Protein AF-A0A8D1UJS1-F1 (afdb_monomer_lite)

Structure (mmCIF, N/CA/C/O backbone):
data_AF-A0A8D1UJS1-F1
#
_entry.id   AF-A0A8D1UJS1-F1
#
loop_
_atom_site.group_PDB
_atom_site.id
_atom_site.type_symbol
_atom_site.label_atom_id
_atom_site.label_alt_id
_atom_site.label_comp_id
_atom_site.label_asym_id
_atom_site.label_entity_id
_atom_site.label_seq_id
_atom_site.pdbx_PDB_ins_code
_atom_site.Cartn_x
_atom_site.Cartn_y
_atom_site.Cartn_z
_atom_site.occupancy
_atom_site.B_iso_or_equiv
_atom_site.auth_seq_id
_atom_site.auth_comp_id
_atom_site.auth_asym_id
_atom_site.auth_atom_id
_atom_site.pdbx_PDB_model_num
ATOM 1 N N . MET A 1 1 ? -22.139 -17.972 18.243 1.00 35.34 1 MET A N 1
ATOM 2 C CA . MET A 1 1 ? -21.856 -16.536 18.452 1.00 35.34 1 MET A CA 1
ATOM 3 C C . MET A 1 1 ? -21.167 -16.039 17.188 1.00 35.34 1 MET A C 1
ATOM 5 O O . MET A 1 1 ? -19.985 -16.285 17.011 1.00 35.34 1 MET A O 1
ATOM 9 N N . THR A 1 2 ? -21.925 -15.497 16.234 1.00 39.81 2 THR A N 1
ATOM 10 C CA . THR A 1 2 ? -21.406 -15.155 14.899 1.00 39.81 2 THR A CA 1
ATOM 11 C C . THR A 1 2 ? -21.565 -13.659 14.715 1.00 39.81 2 THR A C 1
ATOM 13 O O . THR A 1 2 ? -22.669 -13.173 14.486 1.00 39.81 2 THR A O 1
ATOM 16 N N . LEU A 1 3 ? -20.471 -12.924 14.885 1.00 44.72 3 LEU A N 1
ATOM 17 C CA . LEU A 1 3 ? -20.470 -11.471 14.797 1.00 44.72 3 LEU A CA 1
ATOM 18 C C . LEU A 1 3 ? -20.359 -11.082 13.318 1.00 44.72 3 LEU A C 1
ATOM 20 O O . LEU A 1 3 ? -19.272 -10.909 12.775 1.00 44.72 3 LEU A O 1
ATOM 24 N N . ARG A 1 4 ? -21.507 -11.033 12.634 1.00 54.59 4 ARG A N 1
ATOM 25 C CA . ARG A 1 4 ? -21.603 -10.466 11.285 1.00 54.59 4 ARG A CA 1
ATOM 26 C C . ARG A 1 4 ? -21.705 -8.950 11.428 1.00 54.59 4 ARG A C 1
ATOM 28 O O . ARG A 1 4 ? -22.772 -8.430 11.733 1.00 54.59 4 ARG A O 1
ATOM 35 N N . HIS A 1 5 ? -20.595 -8.243 11.238 1.00 57.34 5 HIS A N 1
ATOM 36 C CA . HIS A 1 5 ? -20.634 -6.797 11.037 1.00 57.34 5 HIS A CA 1
ATOM 37 C C . HIS A 1 5 ? -21.088 -6.515 9.604 1.00 57.34 5 HIS A C 1
ATOM 39 O O . HIS A 1 5 ? -20.293 -6.532 8.668 1.00 57.34 5 HIS A O 1
ATOM 45 N N . THR A 1 6 ? -22.385 -6.290 9.425 1.00 58.69 6 THR A N 1
ATOM 46 C CA . THR A 1 6 ? -22.944 -5.818 8.156 1.00 58.69 6 THR A CA 1
ATOM 47 C C . THR A 1 6 ? -22.670 -4.315 8.039 1.00 58.69 6 THR A C 1
ATOM 49 O O . THR A 1 6 ? -23.240 -3.521 8.786 1.00 58.69 6 THR A O 1
ATOM 52 N N . PHE A 1 7 ? -21.769 -3.914 7.138 1.00 59.16 7 PHE A N 1
ATOM 53 C CA . PHE A 1 7 ? -21.533 -2.508 6.784 1.00 59.16 7 PHE A CA 1
ATOM 54 C C . PHE A 1 7 ? -22.697 -2.020 5.901 1.00 59.16 7 PHE A C 1
ATOM 56 O O . PHE A 1 7 ? -22.779 -2.387 4.734 1.00 59.16 7 PHE A O 1
ATOM 63 N N . LEU A 1 8 ? -23.629 -1.246 6.470 1.00 55.62 8 LEU A N 1
ATOM 64 C CA . LEU A 1 8 ? -24.878 -0.805 5.817 1.00 55.62 8 LEU A CA 1
ATOM 65 C C . LEU A 1 8 ? -24.982 0.730 5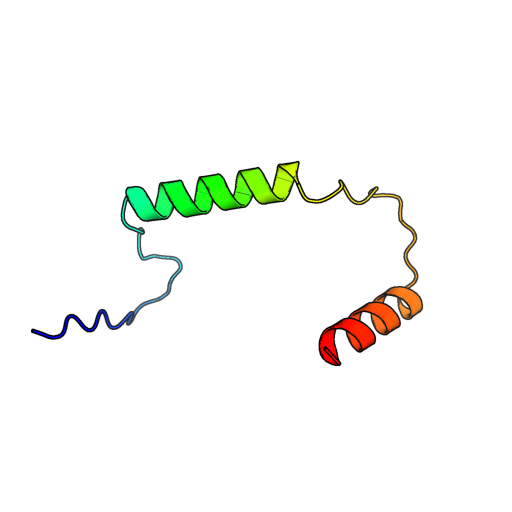.663 1.00 55.62 8 LEU A C 1
ATOM 67 O O . LEU A 1 8 ? -26.074 1.287 5.729 1.00 55.62 8 LEU A O 1
ATOM 71 N N . GLY A 1 9 ? -23.868 1.440 5.458 1.00 61.91 9 GLY A N 1
ATOM 72 C CA . GLY A 1 9 ? -23.885 2.896 5.251 1.00 61.91 9 GLY A CA 1
ATOM 73 C C . GLY A 1 9 ? -22.758 3.404 4.346 1.00 61.91 9 GLY A C 1
ATOM 74 O O . GLY A 1 9 ? -21.825 2.648 4.065 1.00 61.91 9 GLY A O 1
ATOM 75 N N . PRO A 1 10 ? -22.818 4.670 3.879 1.00 59.03 10 PRO A N 1
ATOM 76 C CA . PRO A 1 10 ? -21.748 5.272 3.090 1.00 59.03 10 PRO A CA 1
ATOM 77 C C . PRO A 1 10 ? -20.438 5.221 3.880 1.00 59.03 10 PRO A C 1
ATOM 79 O O . PRO A 1 10 ? -20.344 5.806 4.963 1.00 59.03 10 PRO A O 1
ATOM 82 N N . LEU A 1 11 ? -19.433 4.532 3.334 1.00 57.72 11 LEU A N 1
ATOM 83 C CA . LEU A 1 11 ? -18.117 4.348 3.957 1.00 57.72 11 LEU A CA 1
ATOM 84 C C . LEU A 1 11 ? -17.477 5.690 4.363 1.00 57.72 11 LEU A C 1
ATOM 86 O O . LEU A 1 11 ? -16.754 5.760 5.350 1.00 57.72 11 LEU A O 1
ATOM 90 N N . GLU A 1 12 ? -17.823 6.768 3.654 1.00 55.44 12 GLU A N 1
ATOM 91 C CA . GLU A 1 12 ? -17.355 8.137 3.893 1.00 55.44 12 GLU A CA 1
ATOM 92 C C . GLU A 1 12 ? -17.743 8.739 5.252 1.00 55.44 12 GLU A C 1
ATOM 94 O O . GLU A 1 12 ? -17.106 9.699 5.680 1.00 55.44 12 GLU A O 1
ATOM 99 N N . LYS A 1 13 ? -18.766 8.221 5.951 1.00 60.47 13 LYS A N 1
ATOM 100 C CA . LYS A 1 13 ? -19.219 8.791 7.242 1.00 60.47 13 LYS A CA 1
ATOM 101 C C . LYS A 1 13 ? -19.013 7.873 8.441 1.00 60.47 13 LYS A C 1
ATOM 103 O O . LYS A 1 13 ? -19.287 8.279 9.572 1.00 60.47 13 LYS A O 1
ATOM 108 N N . GLN A 1 14 ? -18.534 6.651 8.226 1.00 67.56 14 GLN A N 1
ATOM 109 C CA . GLN A 1 14 ? -18.327 5.701 9.309 1.00 67.56 14 GLN A CA 1
ATOM 110 C C . GLN A 1 14 ? -16.900 5.848 9.838 1.00 67.56 14 GLN A C 1
ATOM 112 O O . GLN A 1 14 ? -15.947 5.372 9.225 1.00 67.56 14 GLN A O 1
ATOM 117 N N . ARG A 1 15 ? -16.746 6.530 10.982 1.00 74.81 15 ARG A N 1
ATOM 118 C CA . ARG A 1 15 ? -15.448 6.594 11.665 1.00 74.81 15 ARG A CA 1
ATOM 119 C C . ARG A 1 15 ? -15.007 5.176 12.001 1.00 74.81 15 ARG A C 1
ATOM 121 O O . ARG A 1 15 ? -15.766 4.407 12.597 1.00 74.81 15 ARG A O 1
ATOM 128 N N . LEU A 1 16 ? -13.806 4.821 11.566 1.00 81.50 16 LEU A N 1
ATOM 129 C CA . LEU A 1 16 ? -13.234 3.518 11.858 1.00 81.50 16 LEU A CA 1
ATOM 130 C C . LEU A 1 16 ? -12.849 3.487 13.343 1.00 81.50 16 LEU A C 1
ATOM 132 O O . LEU A 1 16 ? -12.720 4.521 14.000 1.00 81.50 16 LEU A O 1
ATOM 136 N N . SER A 1 17 ? -12.680 2.296 13.912 1.00 86.50 17 SER A N 1
ATOM 137 C CA .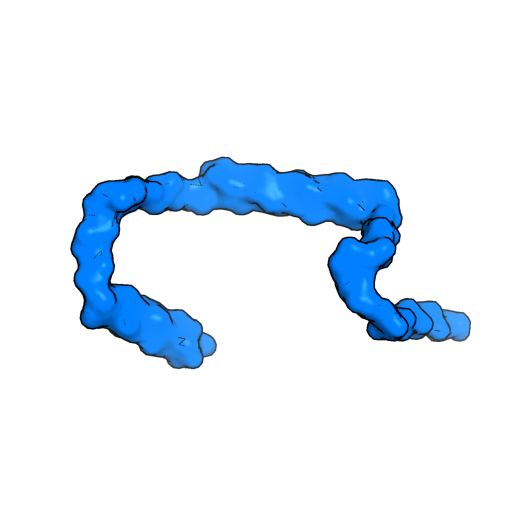 SER A 1 17 ? -12.144 2.209 15.269 1.00 86.50 17 SER A CA 1
ATOM 138 C C . SER A 1 17 ? -10.733 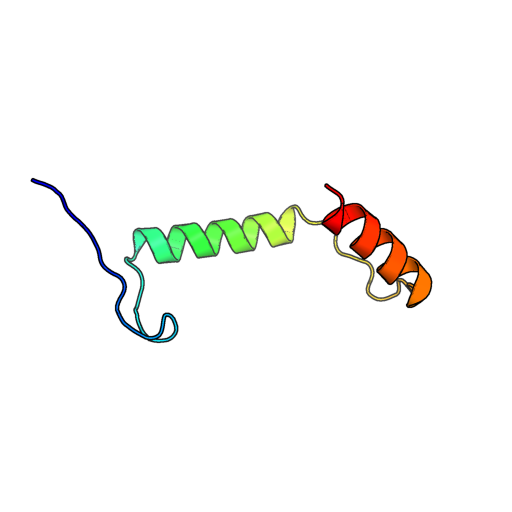2.811 15.309 1.00 86.50 17 SER A C 1
ATOM 140 O O . SER A 1 17 ? -9.984 2.713 14.337 1.00 86.50 17 SER A O 1
ATOM 142 N N . PHE A 1 18 ? -10.341 3.406 16.439 1.00 85.44 18 PHE A N 1
ATOM 143 C CA . PHE A 1 18 ? -9.025 4.045 16.586 1.00 85.44 18 PHE A CA 1
ATOM 144 C C . PHE A 1 18 ? -7.837 3.153 16.151 1.00 85.44 18 PHE A C 1
ATOM 146 O O . PHE A 1 18 ? -6.953 3.645 15.445 1.00 85.44 18 PHE A O 1
ATOM 153 N N . PRO A 1 19 ? -7.796 1.839 16.476 1.00 90.44 19 PRO A N 1
ATOM 154 C CA . PRO A 1 19 ? -6.746 0.955 15.967 1.00 90.44 19 PRO A CA 1
ATOM 155 C C . PRO A 1 19 ? -6.752 0.821 14.440 1.00 90.44 19 PRO A C 1
ATOM 157 O O . PRO A 1 19 ? -5.688 0.788 13.821 1.00 90.44 19 PRO A O 1
ATOM 160 N N . LEU A 1 20 ? -7.938 0.775 13.829 1.00 90.62 20 LEU A N 1
ATOM 161 C CA . LEU A 1 20 ? -8.095 0.632 12.388 1.00 90.62 20 LEU A CA 1
ATOM 162 C C . LEU A 1 20 ? -7.681 1.919 11.657 1.00 90.62 20 LEU A C 1
ATOM 164 O O . LEU A 1 20 ? -6.868 1.840 10.737 1.00 90.62 20 LEU A O 1
ATOM 168 N N . GLU A 1 21 ? -8.120 3.093 12.131 1.00 89.50 21 GLU A N 1
ATOM 169 C CA . GLU A 1 21 ? -7.670 4.404 11.621 1.00 89.50 21 GLU A CA 1
ATOM 170 C C . GLU A 1 21 ? -6.136 4.515 11.652 1.00 89.50 21 GLU A C 1
ATOM 172 O O . GLU A 1 21 ? -5.501 4.906 10.666 1.00 89.50 21 GLU A O 1
ATOM 177 N N . LYS A 1 22 ? -5.516 4.100 12.765 1.00 91.94 22 LYS A N 1
ATOM 178 C CA . LYS A 1 22 ? -4.059 4.123 12.930 1.00 91.94 22 LYS A CA 1
ATOM 179 C C . LYS A 1 22 ? -3.342 3.139 12.000 1.00 91.94 22 LYS A C 1
ATOM 181 O O . LYS A 1 22 ? -2.301 3.489 11.445 1.00 91.94 22 LYS A O 1
ATOM 186 N N . SER A 1 23 ? -3.882 1.932 11.818 1.00 92.19 23 SER A N 1
ATOM 187 C CA . SER A 1 23 ? -3.286 0.918 10.936 1.00 92.19 23 SER A CA 1
ATOM 188 C C . SER A 1 23 ? -3.290 1.348 9.467 1.00 92.19 23 SER A C 1
ATOM 190 O O . SER A 1 23 ? -2.252 1.270 8.816 1.00 92.19 23 SER A O 1
ATOM 192 N N . ILE A 1 24 ? -4.402 1.912 8.984 1.00 90.38 24 ILE A N 1
ATOM 193 C CA . ILE A 1 24 ? -4.535 2.427 7.615 1.00 90.38 24 ILE A CA 1
ATOM 194 C C . ILE A 1 24 ? -3.607 3.622 7.401 1.00 90.38 24 ILE A C 1
ATOM 196 O O . ILE A 1 24 ? -2.921 3.699 6.386 1.00 90.38 24 ILE A O 1
ATOM 200 N N . SER A 1 25 ? -3.531 4.530 8.380 1.00 89.88 25 SER A N 1
ATOM 201 C CA . SER A 1 25 ? -2.633 5.690 8.307 1.00 89.88 25 SER A CA 1
ATOM 202 C C . SER A 1 25 ? -1.167 5.265 8.207 1.00 89.88 25 SER A C 1
ATOM 204 O O . SER A 1 25 ? -0.408 5.823 7.414 1.00 89.88 25 SER A O 1
ATOM 206 N N . ARG A 1 26 ? -0.764 4.253 8.986 1.00 93.38 26 ARG A N 1
ATOM 207 C CA . ARG A 1 26 ? 0.589 3.690 8.927 1.00 93.38 26 ARG A CA 1
ATOM 208 C C . ARG A 1 26 ? 0.858 3.020 7.585 1.00 93.38 26 ARG A C 1
ATOM 210 O O . ARG A 1 26 ? 1.927 3.233 7.023 1.00 93.38 26 ARG A O 1
ATOM 217 N N . GLU A 1 27 ? -0.085 2.231 7.085 1.00 90.56 27 GLU A N 1
ATOM 218 C CA . GLU A 1 27 ? 0.058 1.563 5.792 1.00 90.56 27 GLU A CA 1
ATOM 219 C C . GLU A 1 27 ? 0.235 2.589 4.668 1.00 90.56 27 GLU A C 1
ATOM 221 O O . GLU A 1 27 ? 1.201 2.519 3.917 1.00 90.56 27 GLU A O 1
ATOM 226 N N . ALA A 1 28 ? -0.600 3.632 4.635 1.00 89.19 28 ALA A N 1
ATOM 227 C CA . ALA A 1 28 ? -0.494 4.709 3.652 1.00 89.19 28 ALA A CA 1
ATOM 228 C C . ALA A 1 28 ? 0.866 5.432 3.697 1.00 89.19 28 ALA A C 1
ATOM 230 O O . ALA A 1 28 ? 1.419 5.772 2.649 1.00 89.19 28 ALA A O 1
ATOM 231 N N . GLN A 1 29 ? 1.425 5.657 4.890 1.00 88.69 29 GLN A N 1
ATOM 232 C CA . GLN A 1 29 ? 2.764 6.238 5.049 1.00 88.69 29 GLN A CA 1
ATOM 233 C C . GLN A 1 29 ? 3.861 5.287 4.559 1.00 88.69 29 GLN A C 1
ATOM 235 O O . GLN A 1 29 ? 4.774 5.715 3.855 1.00 88.69 29 GLN A O 1
ATOM 240 N N . MET A 1 30 ? 3.766 3.996 4.883 1.00 90.56 30 MET A N 1
ATOM 241 C CA . MET A 1 30 ? 4.731 2.991 4.429 1.00 90.56 30 MET A CA 1
ATOM 242 C C . MET A 1 30 ? 4.695 2.845 2.907 1.00 90.56 30 MET A C 1
ATOM 244 O O . MET A 1 30 ? 5.749 2.816 2.277 1.00 90.56 30 MET A O 1
ATOM 248 N N . CYS A 1 31 ? 3.510 2.841 2.295 1.00 83.00 31 CYS A N 1
ATOM 249 C CA . CYS A 1 31 ? 3.371 2.853 0.842 1.00 83.00 31 CYS A CA 1
ATOM 250 C C . CYS A 1 31 ? 4.033 4.091 0.221 1.00 83.00 31 CYS A C 1
ATOM 252 O O . CYS A 1 31 ? 4.732 3.958 -0.774 1.00 83.00 31 CYS A O 1
ATOM 254 N N . GLN A 1 32 ? 3.890 5.280 0.814 1.00 80.25 32 GLN A N 1
ATOM 255 C CA . GLN A 1 32 ? 4.553 6.492 0.306 1.00 80.25 32 GLN A CA 1
ATOM 256 C C . GLN A 1 32 ? 6.083 6.435 0.386 1.00 80.25 32 GLN A C 1
ATOM 258 O O . GLN A 1 32 ? 6.760 7.007 -0.467 1.00 80.25 32 GLN A O 1
ATOM 263 N N . VAL A 1 33 ? 6.631 5.780 1.411 1.00 80.25 33 VAL A N 1
ATOM 264 C CA . VAL A 1 33 ? 8.083 5.622 1.578 1.00 80.25 33 VAL A CA 1
ATOM 265 C C . VAL A 1 33 ? 8.634 4.535 0.652 1.00 80.25 33 VAL A C 1
ATOM 267 O O . VAL A 1 33 ? 9.721 4.696 0.102 1.00 80.25 33 VAL A O 1
ATOM 270 N N . ASN A 1 34 ? 7.887 3.444 0.472 1.00 74.94 34 ASN A N 1
ATOM 271 C CA . ASN A 1 34 ? 8.346 2.259 -0.253 1.00 74.94 34 ASN A CA 1
ATOM 272 C C . ASN A 1 34 ? 8.073 2.320 -1.757 1.00 74.94 34 ASN A C 1
ATOM 274 O O . ASN A 1 34 ? 8.784 1.675 -2.526 1.00 74.94 34 ASN A O 1
ATOM 278 N N . VAL A 1 35 ? 7.052 3.062 -2.196 1.00 74.81 35 VAL A N 1
ATOM 279 C CA . VAL A 1 35 ? 6.803 3.270 -3.622 1.00 74.81 35 VAL A CA 1
ATOM 280 C C . VAL A 1 35 ? 7.870 4.234 -4.141 1.00 74.81 35 VAL A C 1
ATOM 282 O O . VAL A 1 35 ? 7.957 5.365 -3.652 1.00 74.81 35 VAL A O 1
ATOM 285 N N . PRO A 1 36 ? 8.688 3.827 -5.132 1.00 72.06 36 PRO A N 1
ATOM 286 C CA . PRO A 1 36 ? 9.627 4.735 -5.765 1.00 72.06 36 PRO A CA 1
ATOM 287 C C . PRO A 1 36 ? 8.870 5.971 -6.234 1.00 72.06 36 PRO A C 1
ATOM 289 O O . PRO A 1 36 ? 7.870 5.849 -6.944 1.00 72.06 36 PRO A O 1
ATOM 292 N N . LYS A 1 37 ? 9.328 7.160 -5.827 1.00 70.25 37 LYS A N 1
ATOM 293 C CA . LYS A 1 37 ? 8.741 8.421 -6.284 1.00 70.25 37 LYS A CA 1
ATOM 294 C C . LYS A 1 37 ? 8.790 8.418 -7.808 1.00 70.25 37 LYS A C 1
ATOM 296 O O . LYS A 1 37 ? 9.865 8.572 -8.387 1.00 70.25 37 LYS A O 1
ATOM 301 N N . MET A 1 38 ? 7.642 8.201 -8.453 1.00 65.50 38 MET A N 1
ATOM 302 C CA . MET A 1 38 ? 7.527 8.355 -9.896 1.00 65.50 38 MET A CA 1
ATO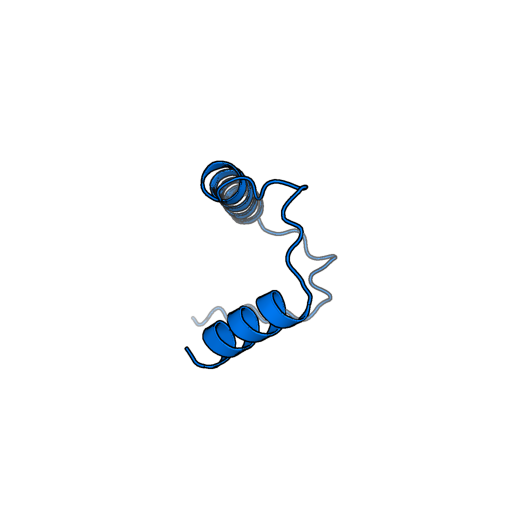M 303 C C . MET A 1 38 ? 7.981 9.771 -10.210 1.00 65.50 38 MET A C 1
ATOM 305 O O . MET A 1 38 ? 7.440 10.737 -9.669 1.00 65.50 38 MET A O 1
ATOM 309 N N . SER A 1 39 ? 9.026 9.903 -11.024 1.00 61.19 39 SER A N 1
ATOM 310 C CA . SER A 1 39 ? 9.466 11.222 -11.439 1.00 61.19 39 SER A CA 1
ATOM 311 C C . SER A 1 39 ? 8.311 11.870 -12.197 1.00 61.19 39 SER A C 1
ATOM 313 O O . SER A 1 39 ? 7.808 11.335 -13.180 1.00 61.19 39 SER A O 1
ATOM 315 N N . THR A 1 40 ? 7.866 13.038 -11.739 1.00 61.31 40 THR A N 1
ATOM 316 C CA . THR A 1 40 ? 6.748 13.778 -12.349 1.00 61.31 40 THR A CA 1
ATOM 317 C C . THR A 1 40 ? 7.023 14.147 -13.820 1.00 61.31 40 THR A C 1
ATOM 319 O O . THR A 1 40 ? 6.110 14.500 -14.552 1.00 61.31 40 THR A O 1
ATOM 322 N N . ASN A 1 41 ? 8.277 13.998 -14.271 1.00 61.59 41 ASN A N 1
ATOM 323 C CA . ASN A 1 41 ? 8.744 14.164 -15.650 1.00 61.59 41 ASN A CA 1
ATOM 324 C C . ASN A 1 41 ? 8.819 12.854 -16.460 1.00 61.59 41 ASN A C 1
ATOM 326 O O . ASN A 1 41 ? 9.535 12.788 -17.460 1.00 61.59 41 ASN A O 1
ATOM 330 N N . GLN A 1 42 ? 8.117 11.789 -16.068 1.00 64.38 42 GLN A N 1
ATOM 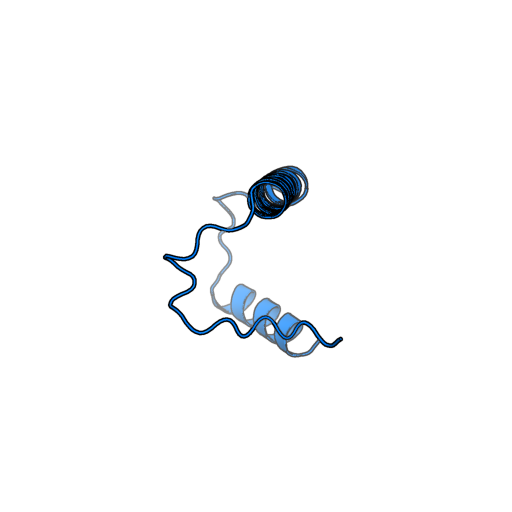331 C CA . GLN A 1 42 ? 7.939 10.657 -16.976 1.00 64.38 42 GLN A CA 1
ATOM 332 C C . GLN A 1 42 ? 6.932 11.055 -18.055 1.00 64.38 42 GLN A C 1
ATOM 334 O O . GLN A 1 42 ? 5.720 11.026 -17.839 1.00 64.38 42 GLN A O 1
ATOM 339 N N . ASN A 1 43 ? 7.441 11.423 -19.231 1.00 66.00 43 ASN A N 1
ATOM 340 C CA . ASN A 1 43 ? 6.634 11.611 -20.432 1.00 66.00 43 ASN A CA 1
ATOM 341 C C . ASN A 1 43 ? 6.177 10.230 -20.942 1.00 66.00 43 ASN A C 1
ATOM 343 O O . ASN A 1 43 ? 6.665 9.719 -21.946 1.00 66.00 43 ASN A O 1
ATOM 347 N N . VAL A 1 44 ? 5.320 9.562 -20.163 1.00 71.19 44 VAL A N 1
ATOM 348 C CA . VAL A 1 44 ? 4.764 8.255 -20.515 1.00 71.19 44 VAL A CA 1
ATOM 349 C C . VAL A 1 44 ? 3.661 8.502 -21.525 1.00 71.19 44 VAL A C 1
ATOM 351 O O . VAL A 1 44 ? 2.583 8.985 -21.161 1.00 71.19 44 VAL A O 1
ATOM 354 N N . PHE A 1 45 ? 3.933 8.167 -22.782 1.00 80.62 45 PHE A N 1
ATOM 355 C CA . PHE A 1 45 ? 2.948 8.286 -23.846 1.00 80.62 45 PHE A CA 1
ATOM 356 C C . PHE A 1 45 ? 1.725 7.410 -23.533 1.00 80.62 45 PHE A C 1
ATOM 358 O O . PHE A 1 45 ? 1.893 6.322 -22.969 1.00 80.62 45 PHE A O 1
ATOM 365 N N . PRO A 1 46 ? 0.504 7.833 -23.913 1.00 81.94 46 PRO A N 1
ATOM 366 C CA . PRO A 1 46 ? -0.718 7.063 -23.667 1.00 81.94 46 PRO A CA 1
ATOM 367 C C . PRO A 1 46 ? -0.585 5.587 -24.071 1.00 81.94 46 PRO A C 1
ATOM 369 O O . PRO A 1 46 ? -0.809 4.702 -23.255 1.00 81.94 46 PRO A O 1
ATOM 372 N N . SER A 1 47 ? -0.011 5.321 -25.246 1.00 83.25 47 SER A N 1
ATOM 373 C CA . SER A 1 47 ? 0.220 3.966 -25.763 1.00 83.25 47 SER A CA 1
ATOM 374 C C . SER A 1 47 ? 1.171 3.101 -24.926 1.00 83.25 47 SER A C 1
ATOM 376 O O . SER A 1 47 ? 1.144 1.876 -25.026 1.00 83.25 47 SER A O 1
ATOM 378 N N . GLN A 1 48 ? 2.065 3.704 -24.137 1.00 81.38 48 GLN A N 1
ATOM 379 C CA . GLN A 1 48 ? 2.919 2.971 -23.198 1.00 81.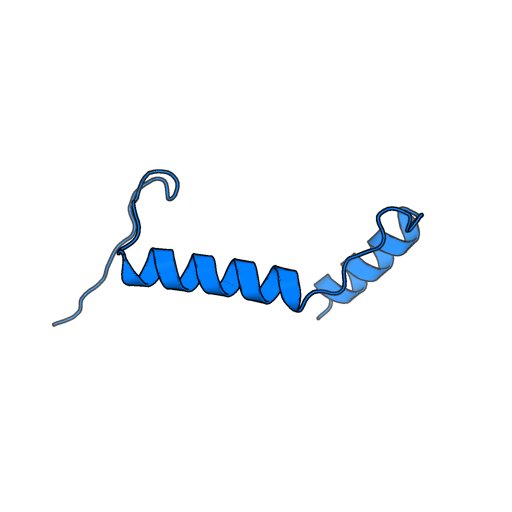38 48 GLN A CA 1
ATOM 380 C C . GLN A 1 48 ? 2.157 2.635 -21.916 1.00 81.38 48 GLN A C 1
ATOM 382 O O . GLN A 1 48 ? 2.323 1.535 -21.393 1.00 81.38 48 GLN A O 1
ATOM 387 N N . ARG A 1 49 ? 1.290 3.542 -21.442 1.00 82.00 49 ARG A N 1
ATOM 388 C CA . ARG A 1 49 ? 0.398 3.271 -20.303 1.00 82.00 49 ARG A CA 1
ATOM 389 C C . ARG A 1 49 ? -0.570 2.146 -20.633 1.00 82.00 49 ARG A C 1
ATOM 391 O O . ARG A 1 49 ? -0.686 1.217 -19.844 1.00 82.00 49 ARG A O 1
ATOM 398 N N . ASP A 1 50 ? -1.177 2.184 -21.815 1.00 87.88 50 ASP A N 1
ATOM 399 C CA . ASP A 1 50 ? -2.159 1.187 -22.248 1.00 87.88 50 ASP A CA 1
ATOM 400 C C . ASP A 1 50 ? -1.564 -0.226 -22.277 1.00 87.88 50 ASP A C 1
ATOM 402 O O . ASP A 1 50 ? -2.196 -1.174 -21.821 1.00 87.88 50 ASP A O 1
ATOM 406 N N . LYS A 1 51 ? -0.306 -0.371 -22.713 1.00 85.75 51 LYS A N 1
ATOM 407 C CA . LYS A 1 51 ? 0.412 -1.657 -22.682 1.00 85.75 51 LYS A CA 1
ATOM 408 C C . LYS A 1 51 ? 0.655 -2.170 -21.264 1.00 85.75 51 LYS A C 1
ATOM 410 O O . LYS A 1 51 ? 0.526 -3.366 -21.019 1.00 85.75 51 LYS A O 1
ATOM 415 N N . VAL A 1 52 ? 1.009 -1.282 -20.335 1.00 84.25 52 VAL A N 1
ATOM 416 C CA . VAL A 1 52 ? 1.216 -1.648 -18.925 1.00 84.25 52 VAL A CA 1
ATOM 417 C C . VAL A 1 52 ? -0.110 -2.022 -18.268 1.00 84.25 52 VAL A C 1
ATOM 419 O O . VAL A 1 52 ? -0.171 -3.018 -17.556 1.00 84.25 52 VAL A O 1
ATOM 422 N N . ILE A 1 53 ? -1.175 -1.266 -18.538 1.00 85.44 53 ILE A N 1
ATOM 423 C CA . ILE A 1 53 ? -2.527 -1.567 -18.053 1.00 85.44 53 ILE A CA 1
ATOM 424 C C . ILE A 1 53 ? -2.985 -2.915 -18.600 1.00 85.44 53 ILE A C 1
ATOM 426 O O . ILE A 1 53 ? -3.453 -3.748 -17.832 1.00 85.44 53 ILE A O 1
ATOM 430 N N . GLN A 1 54 ? -2.802 -3.162 -19.897 1.00 89.62 54 GLN A N 1
ATOM 431 C CA . GLN A 1 54 ? -3.132 -4.445 -20.503 1.00 89.62 54 GLN A CA 1
ATOM 432 C C . GLN A 1 54 ? -2.374 -5.586 -19.819 1.00 89.62 54 GLN A C 1
ATOM 434 O O . GLN A 1 54 ? -3.001 -6.571 -19.450 1.00 89.62 54 GLN A O 1
ATOM 439 N N . TRP A 1 55 ? -1.065 -5.439 -19.585 1.00 90.62 55 TRP A N 1
ATOM 440 C CA . TRP A 1 55 ? -0.278 -6.439 -18.860 1.00 90.62 55 TRP A CA 1
ATOM 441 C C . TRP A 1 55 ? -0.803 -6.682 -17.434 1.00 90.62 55 TRP A C 1
ATOM 443 O O . TRP A 1 55 ? -0.962 -7.832 -17.031 1.00 90.62 55 TRP A O 1
ATOM 453 N N . LEU A 1 56 ? -1.132 -5.614 -16.698 1.00 85.56 56 LEU A N 1
ATOM 454 C CA . LEU A 1 56 ? -1.674 -5.694 -15.337 1.00 85.56 56 LEU A CA 1
ATOM 455 C C . LEU A 1 56 ? -3.053 -6.354 -15.268 1.00 85.56 56 LEU A C 1
ATOM 457 O O . LEU A 1 56 ? -3.332 -7.070 -14.316 1.00 85.56 56 LEU A O 1
ATOM 461 N N . VAL A 1 57 ? -3.916 -6.102 -16.249 1.00 88.31 57 VAL A N 1
ATOM 462 C CA . VAL A 1 57 ? -5.268 -6.681 -16.312 1.00 88.31 57 VAL A CA 1
ATOM 463 C C . VAL A 1 57 ? -5.230 -8.152 -16.740 1.00 88.31 57 VAL A C 1
ATOM 465 O O . VAL A 1 57 ? -6.173 -8.889 -16.475 1.00 88.31 57 VAL A O 1
ATOM 468 N N . THR A 1 58 ? -4.152 -8.588 -17.397 1.00 80.50 58 THR A N 1
ATOM 469 C CA . THR A 1 58 ? -3.952 -9.991 -17.797 1.00 80.50 58 THR A CA 1
ATOM 470 C C . THR A 1 58 ? -3.251 -10.868 -16.751 1.00 80.50 58 THR A C 1
ATOM 472 O O . THR A 1 58 ? -3.078 -12.057 -17.014 1.00 80.50 58 THR A O 1
ATOM 475 N N . LEU A 1 59 ? -2.826 -10.304 -15.612 1.00 60.25 59 LEU A N 1
ATOM 476 C CA . LEU A 1 59 ? -2.341 -11.046 -14.435 1.00 60.25 59 LEU A CA 1
ATOM 477 C C . LEU A 1 59 ? -3.503 -11.702 -13.679 1.00 60.25 59 LEU A C 1
ATOM 479 O O . LEU A 1 59 ? -3.294 -12.836 -13.194 1.00 60.25 59 LEU A O 1
#

Secondary structure (DSSP, 8-state):
--------S-GGG-PPPHHHHHHHHHHHHHHHHHS----TT----HHHHHHHHHHHHT-

Sequence (59 aa):
MTLRHTFLGPLEKQRLSFPLEKSISREAQMCQVNVPKMSTNQNVFPSQRDKVIQWLVTL

Radius of gyration: 18.6 Å; chains: 1; bounding box: 34×31×44 Å

Foldseek 3Di:
DDDDPDPDDDPVPDDDPPVVVVVVVVVVVVCVVPPPPDDPPPPQDPVNVVVVVVVVVVD

pLDDT: mean 74.87, std 14.65, range [35.34, 93.38]

Organism: Sus scrofa (NCBI:txid9823)